Protein AF-A0AAU7LJD1-F1 (afdb_monomer_lite)

pLDDT: mean 80.73, std 20.76, range [35.19, 98.31]

Secondary structure (DSSP, 8-state):
-HHHHHHHHHHHHHHHHHHHHHHHHTT-SGGG--HHHHHHHHHHHHHHHHHHHHHHHHHHHHHHHHHHHHTTPPP--------------------------S----------

Foldseek 3Di:
DVVVVVVVVVVVVVVVVVVVVVCVLVVHPCVPPDPVRNVVSVVVNVVVVVVVVVVVLVVVLVVVQVVCVVVVHDRDPPPDPDDDDDDDDPPDPDDPDPDPPDDDDPPPDPDD

InterPro domains:
  IPR002487 Transcription factor, K-box [PF01486] (3-72)
  IPR002487 Transcription factor, K-box [PS51297] (1-92)

Radius of gyration: 28.89 Å; chains: 1; bounding box: 39×52×104 Å

Structure (mmCIF, N/CA/C/O backbone):
data_AF-A0AAU7LJD1-F1
#
_entry.id   AF-A0AAU7LJD1-F1
#
loop_
_atom_site.group_PDB
_atom_site.id
_atom_site.type_symbol
_atom_site.label_atom_id
_atom_site.label_alt_id
_atom_site.label_comp_id
_atom_site.label_asym_id
_atom_site.label_entity_id
_atom_site.label_seq_id
_atom_site.pdbx_PDB_ins_code
_atom_site.Cartn_x
_atom_site.Cartn_y
_atom_site.Cartn_z
_atom_site.occupancy
_atom_site.B_iso_or_equiv
_atom_site.auth_seq_id
_atom_site.auth_comp_id
_atom_site.auth_asym_id
_atom_site.auth_atom_id
_atom_site.pdbx_PDB_model_num
ATOM 1 N N . MET A 1 1 ? 2.914 -22.542 33.231 1.00 69.06 1 MET A N 1
ATOM 2 C CA . MET A 1 1 ? 1.746 -22.630 32.318 1.00 69.06 1 MET A CA 1
ATOM 3 C C . MET A 1 1 ? 0.963 -21.324 32.188 1.00 69.06 1 MET A C 1
ATOM 5 O O . MET A 1 1 ? 0.461 -21.083 31.104 1.00 69.06 1 MET A O 1
ATOM 9 N N . GLN A 1 2 ? 0.828 -20.497 33.231 1.00 83.88 2 GLN A N 1
ATOM 10 C CA . GLN A 1 2 ? 0.019 -19.267 33.177 1.00 83.88 2 GLN A CA 1
ATOM 11 C C . GLN A 1 2 ? 0.602 -18.179 32.256 1.00 83.88 2 GLN A C 1
ATOM 13 O O . GLN A 1 2 ? -0.106 -17.711 31.375 1.00 83.88 2 GLN A O 1
ATOM 18 N N . LEU A 1 3 ? 1.911 -17.919 32.346 1.00 88.88 3 LEU A N 1
ATOM 19 C CA . LEU A 1 3 ? 2.627 -17.001 31.446 1.00 88.88 3 LEU A CA 1
ATOM 20 C C . LEU A 1 3 ? 2.443 -17.357 29.958 1.00 88.88 3 LEU A C 1
ATOM 22 O O . LEU A 1 3 ? 2.047 -16.524 29.159 1.00 88.88 3 LEU A O 1
ATOM 26 N N . LEU A 1 4 ? 2.611 -18.636 29.601 1.00 87.75 4 LEU A N 1
ATOM 27 C CA . LEU A 1 4 ? 2.401 -19.113 28.226 1.00 87.75 4 LEU A CA 1
ATOM 28 C C . LEU A 1 4 ? 0.968 -18.865 27.722 1.00 87.75 4 LEU A C 1
ATOM 30 O O . LEU A 1 4 ? 0.767 -18.595 26.539 1.00 87.75 4 LEU A O 1
ATOM 34 N N . LYS A 1 5 ? -0.041 -18.957 28.601 1.00 88.81 5 LYS A N 1
ATOM 35 C CA . LYS A 1 5 ? -1.438 -18.649 28.250 1.00 88.81 5 LYS A CA 1
ATOM 36 C C . LYS A 1 5 ? -1.639 -17.149 28.016 1.00 88.81 5 LYS A C 1
ATOM 38 O O . LYS A 1 5 ? -2.364 -16.777 27.097 1.00 88.81 5 LYS A O 1
ATOM 43 N N . GLU A 1 6 ? -0.995 -16.304 28.816 1.00 93.06 6 GLU A N 1
ATOM 44 C CA . GLU A 1 6 ? -1.024 -14.843 28.669 1.00 93.06 6 GLU A CA 1
ATOM 45 C C . GLU A 1 6 ? -0.320 -14.391 27.383 1.00 93.06 6 GLU A C 1
ATOM 47 O O . GLU A 1 6 ? -0.890 -13.613 26.614 1.00 93.06 6 GLU A O 1
ATOM 52 N N . ASP A 1 7 ? 0.853 -14.953 27.085 1.00 94.19 7 ASP A N 1
ATOM 53 C CA . ASP A 1 7 ? 1.593 -14.699 25.844 1.00 94.19 7 ASP A CA 1
ATOM 54 C C . ASP A 1 7 ? 0.769 -15.104 24.616 1.00 94.19 7 ASP A C 1
ATOM 56 O O . ASP A 1 7 ? 0.631 -14.335 23.661 1.00 94.19 7 ASP A O 1
ATOM 60 N N . THR A 1 8 ? 0.141 -16.284 24.665 1.00 95.75 8 THR A N 1
ATOM 61 C CA . THR A 1 8 ? -0.731 -16.777 23.586 1.00 95.75 8 THR A CA 1
ATOM 62 C C . THR A 1 8 ? -1.928 -15.849 23.371 1.00 95.75 8 THR A C 1
ATOM 64 O O . THR A 1 8 ? -2.234 -15.482 22.238 1.00 95.75 8 THR A O 1
ATOM 67 N N . SER A 1 9 ? -2.583 -15.421 24.455 1.00 95.69 9 SER A N 1
ATOM 68 C CA . SER A 1 9 ? -3.706 -14.475 24.405 1.00 95.69 9 SER A CA 1
ATOM 69 C C . SER A 1 9 ? -3.291 -13.126 23.813 1.00 95.69 9 SER A C 1
ATOM 71 O O . SER A 1 9 ? -4.003 -12.544 22.995 1.00 95.69 9 SER A O 1
ATOM 73 N N . THR A 1 10 ? -2.102 -12.646 24.172 1.00 97.44 10 THR A N 1
ATOM 74 C CA . THR A 1 10 ? -1.557 -11.381 23.669 1.00 97.44 10 THR A CA 1
ATOM 75 C C . THR A 1 10 ? -1.274 -11.448 22.171 1.00 97.44 10 THR A C 1
ATOM 77 O O . THR A 1 10 ? -1.622 -10.524 21.433 1.00 97.44 10 THR A O 1
ATOM 80 N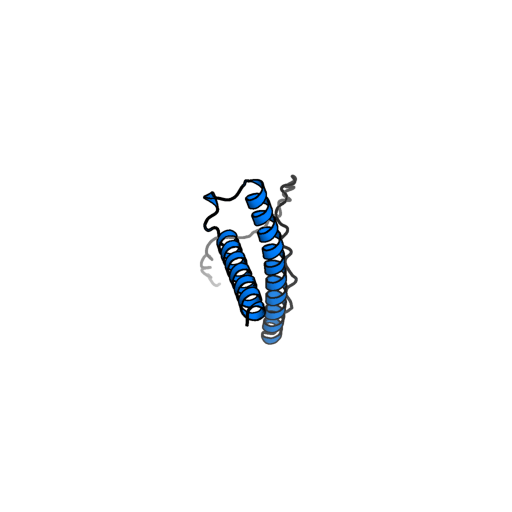 N . MET A 1 11 ? -0.687 -12.548 21.693 1.00 97.31 11 MET A N 1
ATOM 81 C CA . MET A 1 11 ? -0.446 -12.750 20.263 1.00 97.31 1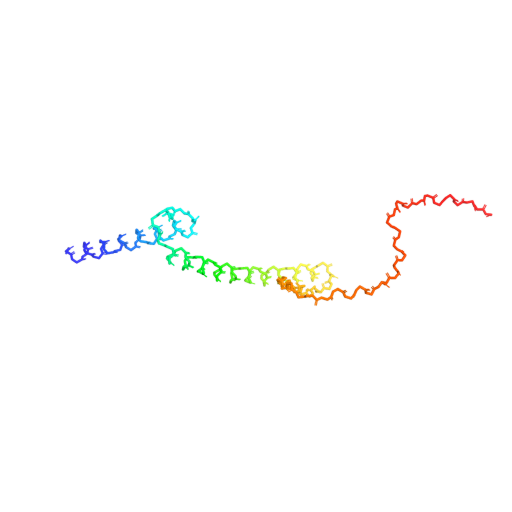1 MET A CA 1
ATOM 82 C C . MET A 1 11 ? -1.747 -12.888 19.471 1.00 97.31 11 MET A C 1
ATOM 84 O O . MET A 1 11 ? -1.865 -12.267 18.418 1.00 97.31 11 MET A O 1
ATOM 88 N N . ALA A 1 12 ? -2.742 -13.608 19.997 1.00 97.69 12 ALA A N 1
ATOM 89 C CA . ALA A 1 12 ? -4.052 -13.734 19.357 1.00 97.69 12 ALA A CA 1
ATOM 90 C C . ALA A 1 12 ? -4.724 -12.365 19.147 1.00 97.69 12 ALA A C 1
ATOM 92 O O . ALA A 1 12 ? -5.127 -12.044 18.033 1.00 97.69 12 ALA A O 1
ATOM 93 N N . LYS A 1 13 ? -4.736 -11.506 20.176 1.00 98.00 13 LYS A N 1
ATOM 94 C CA . LYS A 1 13 ? -5.271 -10.135 20.070 1.00 98.00 13 LYS A CA 1
ATOM 95 C C . LYS A 1 13 ? -4.526 -9.287 19.040 1.00 98.00 13 LYS A C 1
ATOM 97 O O . LYS A 1 13 ? -5.126 -8.465 18.354 1.00 98.00 13 LYS A O 1
ATOM 102 N N . LYS A 1 14 ? -3.204 -9.460 18.935 1.00 98.19 14 LYS A N 1
ATOM 103 C CA . LYS A 1 14 ? -2.393 -8.737 17.949 1.00 98.19 14 LYS A CA 1
ATOM 104 C C . LYS A 1 14 ? -2.727 -9.167 16.522 1.00 98.19 14 LYS A C 1
ATOM 106 O O . LYS A 1 14 ? -2.786 -8.308 15.649 1.00 98.19 14 LYS A O 1
ATOM 111 N N . ILE A 1 15 ? -2.938 -10.463 16.295 1.00 98.31 15 ILE A N 1
ATOM 112 C CA . ILE A 1 15 ? -3.368 -10.995 14.996 1.00 98.31 15 ILE A CA 1
ATOM 113 C C . ILE A 1 15 ? -4.730 -10.404 14.624 1.00 98.31 15 ILE A C 1
ATOM 115 O O . ILE A 1 15 ? -4.849 -9.793 13.568 1.00 98.31 15 ILE A O 1
ATOM 119 N N . GLU A 1 16 ? -5.702 -10.468 15.532 1.00 98.06 16 GLU A N 1
ATOM 120 C CA . GLU A 1 16 ? -7.049 -9.929 15.312 1.00 98.06 16 GLU A CA 1
ATOM 121 C C . GLU A 1 16 ? -7.029 -8.429 14.963 1.00 98.06 16 GLU A C 1
ATOM 123 O O . GLU A 1 16 ? -7.706 -7.983 14.035 1.00 98.06 16 GLU A O 1
ATOM 128 N N . LEU A 1 17 ? -6.201 -7.639 15.658 1.00 97.12 17 LEU A N 1
ATOM 129 C CA . LEU A 1 17 ? -6.033 -6.215 15.364 1.00 97.12 17 LEU A CA 1
ATOM 130 C C . LEU A 1 17 ? -5.420 -5.974 13.975 1.00 97.12 17 LEU A C 1
ATOM 132 O O . LEU A 1 17 ? -5.840 -5.052 13.269 1.00 97.12 17 LEU A O 1
ATOM 136 N N . LEU A 1 18 ? -4.424 -6.772 13.583 1.00 97.56 18 LEU A N 1
ATOM 137 C CA . LEU A 1 18 ? -3.793 -6.667 12.265 1.00 97.56 18 LEU A CA 1
ATOM 138 C C . LEU A 1 18 ? -4.786 -7.005 11.152 1.00 97.56 18 LEU A C 1
ATOM 140 O O . LEU A 1 18 ? -4.914 -6.224 10.214 1.00 97.56 18 LEU A O 1
ATOM 144 N N . GLU A 1 19 ? -5.541 -8.091 11.295 1.00 97.62 19 GLU A N 1
ATOM 145 C CA . GLU A 1 19 ? -6.580 -8.499 10.341 1.00 97.62 19 GLU A CA 1
ATOM 146 C C . GLU A 1 19 ? -7.704 -7.457 10.247 1.00 97.62 19 GLU A C 1
ATOM 148 O O . GLU A 1 19 ? -8.192 -7.141 9.162 1.00 97.62 19 GLU A O 1
ATOM 153 N N . ALA A 1 20 ? -8.104 -6.859 11.374 1.00 96.19 20 ALA A N 1
ATOM 154 C CA . ALA A 1 20 ? -9.071 -5.763 11.377 1.00 96.19 20 ALA A CA 1
ATOM 155 C C . ALA A 1 20 ? -8.545 -4.516 10.653 1.00 96.19 20 ALA A C 1
ATOM 157 O O . ALA A 1 20 ? -9.297 -3.845 9.945 1.00 96.19 20 ALA A O 1
ATOM 158 N N . THR A 1 21 ? -7.257 -4.212 10.810 1.00 95.06 21 THR A N 1
ATOM 159 C CA . THR A 1 21 ? -6.612 -3.086 10.124 1.00 95.06 21 THR A CA 1
ATOM 160 C C . THR A 1 21 ? -6.473 -3.355 8.626 1.00 95.06 21 THR A C 1
ATOM 162 O O . THR A 1 21 ? -6.700 -2.454 7.821 1.00 95.06 21 THR A O 1
ATOM 165 N N . GLU A 1 22 ? -6.145 -4.588 8.238 1.00 96.12 22 GLU A N 1
ATOM 166 C CA . GLU A 1 22 ? -6.078 -5.020 6.840 1.00 96.12 22 GLU A CA 1
ATOM 167 C C . GLU A 1 22 ? -7.434 -4.881 6.144 1.00 96.12 22 GLU A C 1
ATOM 169 O O . GLU A 1 22 ? -7.504 -4.255 5.089 1.00 96.12 22 GLU A O 1
ATOM 174 N N . ARG A 1 23 ? -8.521 -5.357 6.766 1.00 97.69 23 ARG A N 1
ATOM 175 C CA . ARG A 1 23 ? -9.887 -5.170 6.244 1.00 97.69 23 ARG A CA 1
ATOM 176 C C . ARG A 1 23 ? -10.207 -3.698 5.987 1.00 97.69 23 ARG A C 1
ATOM 178 O O . ARG A 1 23 ? -10.640 -3.352 4.893 1.00 97.69 23 ARG A O 1
ATOM 185 N N . LYS A 1 24 ? -9.901 -2.816 6.947 1.00 97.12 24 LYS A N 1
ATOM 186 C CA . LYS A 1 24 ? -10.090 -1.365 6.776 1.00 97.12 24 LYS A CA 1
ATOM 187 C C . LYS A 1 24 ? -9.278 -0.818 5.600 1.00 97.12 24 LYS A C 1
ATOM 189 O O . LYS A 1 24 ? -9.823 -0.089 4.781 1.00 97.12 24 LYS A O 1
ATOM 194 N N . LEU A 1 25 ? -8.002 -1.195 5.469 1.00 95.62 25 LEU A N 1
ATOM 195 C CA . LEU A 1 25 ? -7.147 -0.794 4.338 1.00 95.62 25 LEU A CA 1
ATOM 196 C C . LEU A 1 25 ? -7.681 -1.262 2.976 1.00 95.62 25 LEU A C 1
ATOM 198 O O . LEU A 1 25 ? -7.396 -0.616 1.969 1.00 95.62 25 LEU A O 1
ATOM 202 N N . LEU A 1 26 ? -8.436 -2.360 2.944 1.00 96.12 26 LEU A N 1
ATOM 203 C CA . LEU A 1 26 ? -9.090 -2.892 1.747 1.00 96.12 26 LEU A CA 1
ATOM 204 C C . LEU A 1 26 ? -10.463 -2.260 1.465 1.00 96.12 26 LEU A C 1
ATOM 206 O O . LEU A 1 26 ? -11.040 -2.525 0.414 1.00 96.12 26 LEU A O 1
ATOM 210 N N . GLY A 1 27 ? -10.949 -1.388 2.350 1.00 95.88 27 GLY A N 1
ATOM 211 C CA . GLY A 1 27 ? -12.226 -0.691 2.204 1.00 95.88 27 GLY A CA 1
ATOM 212 C C . GLY A 1 27 ? -13.397 -1.334 2.950 1.00 95.88 27 GLY A C 1
ATOM 213 O O . GLY A 1 27 ? -14.514 -0.834 2.845 1.00 95.88 27 GLY A O 1
ATOM 214 N N . ASP A 1 28 ? -13.162 -2.391 3.729 1.00 96.75 28 ASP A N 1
ATOM 215 C CA . ASP A 1 28 ? -14.212 -3.115 4.447 1.00 96.75 28 ASP A CA 1
ATOM 216 C C . ASP A 1 28 ? -14.427 -2.571 5.870 1.00 96.75 28 ASP A C 1
ATOM 218 O O . ASP A 1 28 ? -13.474 -2.284 6.603 1.00 96.75 28 ASP A O 1
ATOM 222 N N . GLY A 1 29 ? -15.687 -2.514 6.319 1.00 94.81 29 GLY A N 1
ATOM 223 C CA . GLY A 1 29 ? -16.042 -2.197 7.712 1.00 94.81 29 GLY A CA 1
ATOM 224 C C . GLY A 1 29 ? -15.784 -0.743 8.126 1.00 94.81 29 GLY A C 1
ATOM 225 O O . GLY A 1 29 ? -15.561 -0.460 9.311 1.00 94.81 29 GLY A O 1
ATOM 226 N N . LEU A 1 30 ? -15.772 0.173 7.156 1.00 96.25 30 LEU A N 1
ATOM 227 C CA . LEU A 1 30 ? -15.499 1.596 7.364 1.00 96.25 30 LEU A CA 1
ATOM 228 C C . LEU A 1 30 ? -16.667 2.352 8.011 1.00 96.25 30 LEU A C 1
ATOM 230 O O . LEU A 1 30 ? -16.466 3.460 8.496 1.00 96.25 30 LEU A O 1
ATOM 234 N N . GLU A 1 31 ? -17.862 1.763 8.087 1.00 96.00 31 GLU A N 1
ATOM 235 C CA . GLU A 1 31 ? -19.050 2.372 8.707 1.00 96.00 31 GLU A CA 1
ATOM 236 C C . GLU A 1 31 ? -18.831 2.689 10.194 1.00 96.00 31 GLU A C 1
ATOM 238 O O . GLU A 1 31 ? -19.477 3.572 10.752 1.00 96.00 31 GLU A O 1
ATOM 243 N N . SER A 1 32 ? -17.907 1.964 10.831 1.00 94.19 32 SER A N 1
ATOM 244 C CA . SER A 1 32 ? -17.511 2.153 12.231 1.00 94.19 32 SER A CA 1
ATOM 245 C C . SER A 1 32 ? -16.375 3.162 12.435 1.00 94.19 32 SER A C 1
ATOM 247 O O . SER A 1 32 ? -16.050 3.487 13.577 1.00 94.19 32 SER A O 1
ATOM 249 N N . CYS A 1 33 ? -15.744 3.639 11.359 1.00 95.81 33 CYS A N 1
ATOM 250 C CA . CYS A 1 33 ? -14.614 4.556 11.435 1.00 95.81 33 CYS A CA 1
ATOM 251 C C . CYS A 1 33 ? -15.075 6.004 11.600 1.00 95.81 33 CYS A C 1
ATOM 253 O O . CYS A 1 33 ? -15.991 6.483 10.934 1.00 95.81 33 CYS A O 1
ATOM 255 N N . SER A 1 34 ? -14.374 6.740 12.454 1.00 97.75 34 SER A N 1
ATOM 256 C CA . SER A 1 34 ? -14.497 8.192 12.530 1.00 97.75 34 SER A CA 1
ATOM 257 C C . SER A 1 34 ? -13.864 8.869 11.311 1.00 97.75 34 SER A C 1
ATOM 259 O O . SER A 1 34 ? -12.942 8.343 10.688 1.00 97.75 34 SER A O 1
ATOM 261 N N . ILE A 1 35 ? -14.299 10.096 11.013 1.00 97.94 35 ILE A N 1
ATOM 262 C CA . ILE A 1 35 ? -13.748 10.911 9.913 1.00 97.94 35 ILE A CA 1
ATOM 263 C C . ILE A 1 35 ? -12.221 11.053 10.023 1.00 97.94 35 ILE A C 1
ATOM 265 O O . ILE A 1 35 ? -11.512 10.990 9.022 1.00 97.94 35 ILE A O 1
ATOM 269 N N . HIS A 1 36 ? -11.705 11.211 11.244 1.00 98.19 36 HIS A N 1
ATOM 270 C CA . HIS A 1 36 ? -10.268 11.315 11.479 1.00 98.19 36 HIS A CA 1
ATOM 271 C C . HIS A 1 36 ? -9.524 10.023 11.107 1.00 98.19 36 HIS A C 1
ATOM 273 O O . HIS A 1 36 ? -8.494 10.080 10.435 1.00 98.19 36 HIS A O 1
ATOM 279 N N . GLU A 1 37 ? -10.057 8.862 11.500 1.00 96.94 37 GLU A N 1
ATOM 280 C CA . GLU A 1 37 ? -9.479 7.559 11.154 1.00 96.94 37 GLU A CA 1
ATOM 281 C C . GLU A 1 37 ? -9.520 7.300 9.644 1.00 96.94 37 GLU A C 1
ATOM 283 O O . GLU A 1 37 ? -8.531 6.825 9.088 1.00 96.94 37 GLU A O 1
ATOM 288 N N . LEU A 1 38 ? -10.621 7.652 8.970 1.00 97.69 38 LEU A N 1
ATOM 289 C CA . LEU A 1 38 ? -10.731 7.560 7.509 1.00 97.69 38 LEU A CA 1
ATOM 290 C C . LEU A 1 38 ? -9.672 8.420 6.807 1.00 97.69 38 LEU A C 1
ATOM 292 O O . LEU A 1 38 ? -8.973 7.931 5.924 1.00 97.69 38 LEU A O 1
ATOM 296 N N . HIS A 1 39 ? -9.490 9.668 7.239 1.00 98.06 39 HIS A N 1
ATOM 297 C CA . HIS A 1 39 ? -8.476 10.553 6.664 1.00 98.06 39 HIS A CA 1
ATOM 298 C C . HIS A 1 39 ? -7.043 10.043 6.912 1.00 98.06 39 HIS A C 1
ATOM 300 O O . HIS A 1 39 ? -6.168 10.127 6.048 1.00 98.06 39 HIS A O 1
ATOM 306 N N . GLN A 1 40 ? -6.777 9.465 8.088 1.00 97.50 40 GLN A N 1
ATOM 307 C CA . GLN A 1 40 ? -5.489 8.826 8.366 1.00 97.50 40 GLN A CA 1
ATOM 308 C C . GLN A 1 40 ? -5.243 7.623 7.444 1.00 97.50 40 GLN A C 1
ATOM 310 O O . GLN A 1 40 ? -4.128 7.463 6.934 1.00 97.50 40 GLN A O 1
ATOM 315 N N . LEU A 1 41 ? -6.272 6.800 7.227 1.00 97.06 41 LEU A N 1
ATOM 316 C CA . LEU A 1 41 ? -6.230 5.637 6.348 1.00 97.06 41 LEU A CA 1
ATOM 317 C C . LEU A 1 41 ? -5.929 6.040 4.899 1.00 97.06 41 LEU A C 1
ATOM 319 O O . LEU A 1 41 ? -5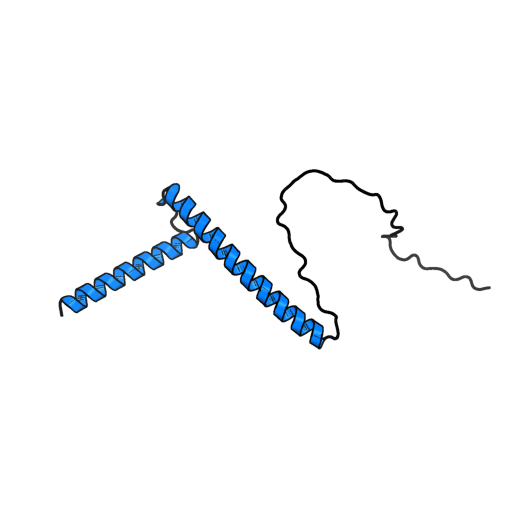.022 5.479 4.283 1.00 97.06 41 LEU A O 1
ATOM 323 N N . GLU A 1 42 ? -6.629 7.051 4.388 1.00 97.38 42 GLU A N 1
ATOM 324 C CA . GLU A 1 42 ? -6.430 7.608 3.048 1.00 97.38 42 GLU A CA 1
ATOM 325 C C . GLU A 1 42 ? -4.985 8.080 2.843 1.00 97.38 42 GLU A C 1
ATOM 327 O O . GLU A 1 42 ? -4.293 7.613 1.939 1.00 97.38 42 GLU A O 1
ATOM 332 N N . ASN A 1 43 ? -4.474 8.916 3.747 1.00 97.75 43 ASN A N 1
ATOM 333 C CA . ASN A 1 43 ? -3.100 9.418 3.696 1.00 97.75 43 ASN A CA 1
ATOM 334 C C . ASN A 1 43 ? -2.052 8.287 3.771 1.00 97.75 43 ASN A C 1
ATOM 336 O O . ASN A 1 43 ? -0.985 8.360 3.152 1.00 97.75 43 ASN A O 1
ATOM 340 N N . GLN A 1 44 ? -2.323 7.219 4.528 1.00 97.12 44 GLN A N 1
ATOM 341 C CA . GLN A 1 44 ? -1.452 6.042 4.572 1.00 97.12 44 GLN A CA 1
ATOM 342 C C . GLN A 1 44 ? -1.466 5.270 3.242 1.00 97.12 44 GLN A C 1
ATOM 344 O O . GLN A 1 44 ? -0.404 4.850 2.757 1.00 97.12 44 GLN A O 1
ATOM 349 N N . LEU A 1 45 ? -2.641 5.094 2.637 1.00 97.75 45 LEU A N 1
ATOM 350 C CA . LEU A 1 45 ? -2.801 4.447 1.336 1.00 97.75 45 LEU A CA 1
ATOM 351 C C . LEU A 1 45 ? -2.123 5.256 0.230 1.00 97.75 45 LEU A C 1
ATOM 353 O O . LEU A 1 45 ? -1.314 4.701 -0.510 1.00 97.75 45 LEU A O 1
ATOM 357 N N . GLU A 1 46 ? -2.343 6.566 0.173 1.00 98.06 46 GLU A N 1
ATOM 358 C CA . GLU A 1 46 ? -1.726 7.455 -0.811 1.00 98.06 46 GLU A CA 1
ATOM 359 C C . GLU A 1 46 ? -0.191 7.364 -0.769 1.00 98.06 46 GLU A C 1
ATOM 361 O O . GLU A 1 46 ? 0.461 7.054 -1.774 1.00 98.06 46 GLU A O 1
ATOM 366 N N . LYS A 1 47 ? 0.405 7.528 0.419 1.00 98.06 47 LYS A N 1
ATOM 367 C CA . LYS A 1 47 ? 1.864 7.454 0.605 1.00 98.06 47 LYS A CA 1
ATOM 368 C C . LYS A 1 47 ? 2.438 6.094 0.227 1.00 98.06 47 LYS A C 1
ATOM 370 O O . LYS A 1 47 ? 3.520 6.014 -0.363 1.00 98.06 47 LYS A O 1
ATOM 375 N N . SER A 1 48 ? 1.772 5.010 0.617 1.00 97.25 48 SER A N 1
ATOM 376 C CA . SER A 1 48 ? 2.254 3.654 0.336 1.00 97.25 48 SER A CA 1
ATOM 377 C C . SER A 1 48 ? 2.121 3.301 -1.147 1.00 97.25 48 SER A C 1
ATOM 379 O O . SER A 1 48 ? 3.074 2.779 -1.733 1.00 97.25 48 SER A O 1
ATOM 381 N N . LEU A 1 49 ? 1.014 3.676 -1.790 1.00 97.94 49 LEU A N 1
ATOM 382 C CA . LEU A 1 49 ? 0.806 3.514 -3.227 1.00 97.94 49 LEU A CA 1
ATOM 383 C C . LEU A 1 49 ? 1.799 4.336 -4.044 1.00 97.94 49 LEU A C 1
ATOM 385 O O . LEU A 1 49 ? 2.364 3.802 -4.999 1.00 97.94 49 LEU A O 1
ATOM 389 N N . GLY A 1 50 ? 2.089 5.577 -3.646 1.00 97.88 50 GLY A N 1
ATOM 390 C CA . GLY A 1 50 ? 3.130 6.396 -4.271 1.00 97.88 50 GLY A CA 1
ATOM 391 C C . GLY A 1 50 ? 4.488 5.686 -4.278 1.00 97.88 50 GLY A C 1
ATOM 392 O O . GLY A 1 50 ? 5.122 5.546 -5.326 1.00 97.88 50 GLY A O 1
ATOM 393 N N . LYS A 1 51 ? 4.894 5.113 -3.136 1.00 98.12 51 LYS A N 1
ATOM 394 C CA . LYS A 1 51 ? 6.132 4.315 -3.029 1.00 98.12 51 LYS A CA 1
ATOM 395 C C . LYS A 1 51 ? 6.102 3.065 -3.913 1.00 98.12 51 LYS A C 1
ATOM 397 O O . LYS A 1 51 ? 7.113 2.730 -4.531 1.00 98.12 51 LYS A O 1
ATOM 402 N N . ILE A 1 52 ? 4.973 2.356 -3.970 1.00 98.19 52 ILE A N 1
ATOM 403 C CA . ILE A 1 52 ? 4.817 1.157 -4.808 1.00 98.19 52 ILE A CA 1
ATOM 404 C C . ILE A 1 52 ? 4.934 1.521 -6.291 1.00 98.19 52 ILE A C 1
ATOM 406 O O . ILE A 1 52 ? 5.667 0.848 -7.018 1.00 98.19 52 ILE A O 1
ATOM 410 N N . ARG A 1 53 ? 4.252 2.582 -6.736 1.00 98.19 53 ARG A N 1
ATOM 411 C CA . ARG A 1 53 ? 4.291 3.065 -8.124 1.00 98.19 53 ARG A CA 1
ATOM 412 C C . ARG A 1 53 ? 5.709 3.449 -8.535 1.00 98.19 53 ARG A C 1
ATOM 414 O O . ARG A 1 53 ? 6.198 2.893 -9.511 1.00 98.19 53 ARG A O 1
ATOM 421 N N . ALA A 1 54 ? 6.406 4.255 -7.733 1.00 96.81 54 ALA A N 1
ATOM 422 C CA . ALA A 1 54 ? 7.791 4.647 -8.010 1.00 96.81 54 ALA A CA 1
ATOM 423 C C . ALA A 1 54 ? 8.730 3.432 -8.146 1.00 96.81 54 ALA A C 1
ATOM 425 O O . ALA A 1 54 ? 9.537 3.340 -9.071 1.00 96.81 54 ALA A O 1
ATOM 426 N N . ARG A 1 55 ? 8.601 2.436 -7.259 1.00 97.31 55 ARG A N 1
ATOM 427 C CA . ARG A 1 55 ? 9.394 1.196 -7.346 1.00 97.31 55 ARG A CA 1
ATOM 428 C C . ARG A 1 55 ? 9.069 0.387 -8.602 1.00 97.31 55 ARG A C 1
ATOM 430 O O . ARG A 1 55 ? 9.986 -0.149 -9.226 1.00 97.31 55 ARG A O 1
ATOM 437 N N . LYS A 1 56 ? 7.785 0.276 -8.961 1.00 97.56 56 LYS A N 1
ATOM 438 C CA . LYS A 1 56 ? 7.343 -0.420 -10.179 1.00 97.56 56 LYS A CA 1
ATOM 439 C C . LYS A 1 56 ? 7.868 0.277 -11.430 1.00 97.56 56 LYS A C 1
ATOM 441 O O . LYS A 1 56 ? 8.385 -0.404 -12.308 1.00 97.56 56 LYS A O 1
ATOM 446 N N . GLU A 1 57 ? 7.805 1.600 -11.477 1.00 95.88 57 GLU A N 1
ATOM 447 C CA . GLU A 1 57 ? 8.318 2.406 -12.582 1.00 95.88 57 GLU A CA 1
ATOM 448 C C . GLU A 1 57 ? 9.818 2.179 -12.790 1.00 95.88 57 GLU A C 1
ATOM 450 O O . GLU A 1 57 ? 10.237 1.791 -13.878 1.00 95.88 57 GLU A O 1
ATOM 455 N N . ILE A 1 58 ? 10.624 2.290 -11.728 1.00 94.44 58 ILE A N 1
ATOM 456 C CA . ILE A 1 58 ? 12.069 2.025 -11.794 1.00 94.44 58 ILE A CA 1
ATOM 457 C C . ILE A 1 58 ? 12.347 0.601 -12.294 1.00 94.44 58 ILE A C 1
ATOM 459 O O . ILE A 1 58 ? 13.255 0.389 -13.101 1.00 94.44 58 ILE A O 1
ATOM 463 N N . LYS A 1 59 ? 11.585 -0.392 -11.819 1.00 95.88 59 LYS A N 1
ATOM 464 C CA . LYS A 1 59 ? 11.748 -1.787 -12.246 1.00 95.88 59 LYS A CA 1
ATOM 465 C C . LYS A 1 59 ? 11.438 -1.956 -13.736 1.00 95.88 59 LYS A C 1
ATOM 467 O O . LYS A 1 59 ? 12.235 -2.570 -14.441 1.00 95.88 59 LYS A O 1
ATOM 472 N N . LEU A 1 60 ? 10.330 -1.389 -14.208 1.00 95.06 60 LEU A N 1
ATOM 473 C CA . LEU A 1 60 ? 9.916 -1.465 -15.609 1.00 95.06 60 LEU A CA 1
ATOM 474 C C . LEU A 1 60 ? 10.881 -0.716 -16.530 1.00 95.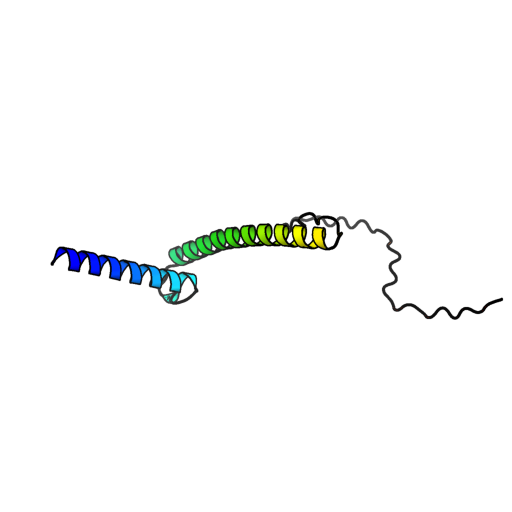06 60 LEU A C 1
ATOM 476 O O . LEU A 1 60 ? 11.205 -1.218 -17.601 1.00 95.06 60 LEU A O 1
ATOM 480 N N . LEU A 1 61 ? 11.397 0.443 -16.113 1.00 92.88 61 LEU A N 1
ATOM 481 C CA . LEU A 1 61 ? 12.423 1.177 -16.859 1.00 92.88 61 LEU A CA 1
ATOM 482 C C . LEU A 1 61 ? 13.692 0.337 -17.039 1.00 92.88 61 LEU A C 1
ATOM 484 O O . LEU A 1 61 ? 14.215 0.243 -18.148 1.00 92.88 61 LEU A O 1
ATOM 488 N N . LYS A 1 62 ? 14.159 -0.326 -15.974 1.00 93.00 62 LYS A N 1
ATOM 489 C CA . LYS A 1 62 ? 15.323 -1.225 -16.034 1.00 93.00 62 LYS A CA 1
ATOM 490 C C . LYS A 1 62 ? 15.087 -2.417 -16.961 1.00 93.00 62 LYS A C 1
ATOM 492 O O . LYS A 1 62 ? 15.968 -2.772 -17.741 1.00 93.00 62 LYS A O 1
ATOM 497 N N . GLU A 1 63 ? 13.915 -3.038 -16.875 1.00 94.81 63 GLU A N 1
ATOM 498 C CA . GLU A 1 63 ? 13.565 -4.185 -17.716 1.00 94.81 63 GLU A CA 1
ATOM 499 C C . GLU A 1 63 ? 13.454 -3.793 -19.193 1.00 94.81 63 GLU A C 1
ATOM 501 O O . GLU A 1 63 ? 14.044 -4.454 -20.048 1.00 94.81 63 GLU A O 1
ATOM 506 N N . ASN A 1 64 ? 12.802 -2.667 -19.487 1.00 92.94 64 ASN A N 1
ATOM 507 C CA . ASN A 1 64 ? 12.727 -2.123 -20.838 1.00 92.94 64 ASN A CA 1
ATOM 508 C C . ASN A 1 64 ? 14.109 -1.781 -21.396 1.00 92.94 64 ASN A C 1
ATOM 510 O O . ASN A 1 64 ? 14.401 -2.145 -22.531 1.00 92.94 64 ASN A O 1
ATOM 514 N N . ALA A 1 65 ? 14.984 -1.138 -20.615 1.00 91.38 65 ALA A N 1
ATOM 515 C CA . ALA A 1 65 ? 16.351 -0.852 -21.050 1.00 91.38 65 ALA A CA 1
ATOM 516 C C . ALA A 1 65 ? 17.095 -2.136 -21.457 1.00 91.38 65 ALA A C 1
ATOM 518 O O . ALA A 1 65 ? 17.667 -2.199 -22.543 1.00 91.38 65 ALA A O 1
ATOM 519 N N . LYS A 1 66 ? 16.990 -3.192 -20.640 1.00 93.19 66 LYS A N 1
ATOM 520 C CA . LYS A 1 66 ? 17.584 -4.506 -20.927 1.00 93.19 66 LYS A CA 1
ATOM 521 C C . LYS A 1 66 ? 17.006 -5.156 -22.187 1.00 93.19 66 LYS A C 1
ATOM 523 O O . LYS A 1 66 ? 17.735 -5.798 -22.939 1.00 93.19 66 LYS A O 1
ATOM 528 N N . LEU A 1 67 ? 15.698 -5.047 -22.416 1.00 93.88 67 LEU A N 1
ATOM 529 C CA . LEU A 1 67 ? 15.065 -5.588 -23.622 1.00 93.88 67 LEU A CA 1
ATOM 530 C C . LEU A 1 67 ? 15.480 -4.809 -24.874 1.00 93.88 67 LEU A C 1
ATOM 532 O O . LEU A 1 67 ? 15.755 -5.420 -25.901 1.00 93.88 67 LEU A O 1
ATOM 536 N N . ARG A 1 68 ? 15.578 -3.480 -24.792 1.00 91.12 68 ARG A N 1
ATOM 537 C CA . ARG A 1 68 ? 15.994 -2.636 -25.920 1.00 91.12 68 ARG A CA 1
ATOM 538 C C . ARG A 1 68 ? 17.441 -2.886 -26.323 1.00 91.12 68 ARG A C 1
ATOM 540 O O . ARG A 1 68 ? 17.696 -3.022 -27.515 1.00 91.12 68 ARG A O 1
ATOM 547 N N . GLU A 1 69 ? 18.335 -3.053 -25.350 1.00 91.62 69 GLU A N 1
ATOM 548 C CA . GLU A 1 69 ? 19.722 -3.466 -25.589 1.00 91.62 69 GLU A CA 1
ATOM 549 C C . GLU A 1 69 ? 19.783 -4.785 -26.373 1.00 91.62 69 GLU A C 1
ATOM 551 O O . GLU A 1 69 ? 20.441 -4.866 -27.408 1.00 91.62 69 GLU A O 1
ATOM 556 N N . LYS A 1 70 ? 19.019 -5.799 -25.945 1.00 94.19 70 LYS A N 1
ATOM 557 C CA . LYS A 1 70 ? 18.936 -7.090 -26.651 1.00 94.19 70 LYS A CA 1
ATOM 558 C C . LYS A 1 70 ? 18.379 -6.973 -28.068 1.00 94.19 70 LYS A C 1
ATOM 560 O O . LYS A 1 70 ? 18.770 -7.747 -28.935 1.00 94.19 70 LYS A O 1
ATOM 565 N N . SER A 1 71 ? 17.469 -6.033 -28.293 1.00 92.81 71 SER A N 1
ATOM 566 C CA . SER A 1 71 ? 16.841 -5.791 -29.593 1.00 92.81 71 SER A CA 1
ATOM 567 C C . SER A 1 71 ? 17.624 -4.812 -30.479 1.00 92.81 71 SER A C 1
ATOM 569 O O . SER A 1 71 ? 17.122 -4.431 -31.533 1.00 92.81 71 SER A O 1
ATOM 571 N N . GLY A 1 72 ? 18.818 -4.360 -30.067 1.00 90.50 72 GLY A N 1
ATOM 572 C CA . GLY A 1 72 ? 19.625 -3.391 -30.821 1.00 90.50 72 GLY A CA 1
ATOM 573 C C . GLY A 1 72 ? 19.010 -1.987 -30.904 1.00 90.50 72 GLY A C 1
ATOM 574 O O . GLY A 1 72 ? 19.380 -1.190 -31.763 1.00 90.50 72 GLY A O 1
ATOM 575 N N . MET A 1 73 ? 18.052 -1.675 -30.031 1.00 85.88 73 MET A N 1
ATOM 576 C CA . MET A 1 73 ? 17.420 -0.363 -29.935 1.00 85.88 73 MET A CA 1
ATOM 577 C C . MET A 1 73 ? 18.166 0.517 -28.923 1.00 85.88 73 MET A C 1
ATOM 579 O O . MET A 1 73 ? 18.662 0.028 -27.912 1.00 85.88 73 MET A O 1
ATOM 583 N N . GLN A 1 74 ? 18.187 1.834 -29.154 1.00 78.00 74 GLN A N 1
ATOM 584 C CA . GLN A 1 74 ? 18.727 2.810 -28.189 1.00 78.00 74 GLN A CA 1
ATOM 585 C C . GLN A 1 74 ? 18.011 2.727 -26.823 1.00 78.00 74 GLN A C 1
ATOM 587 O O . GLN A 1 74 ? 16.942 2.144 -26.760 1.00 78.00 74 GLN A O 1
ATOM 592 N N . PRO A 1 75 ? 18.512 3.294 -25.715 1.00 68.62 75 PRO A N 1
ATOM 593 C CA . PRO A 1 75 ? 17.746 3.433 -24.467 1.00 68.62 75 PRO A CA 1
ATOM 594 C C . PRO A 1 75 ? 16.641 4.497 -24.583 1.00 68.62 75 PRO A C 1
ATOM 596 O O . PRO A 1 75 ? 16.697 5.379 -25.436 1.00 68.62 75 PRO A O 1
ATOM 599 N N . MET A 1 76 ? 15.555 4.373 -23.807 1.00 68.75 76 MET A N 1
ATOM 600 C CA . MET A 1 76 ? 14.442 5.341 -23.821 1.00 68.75 76 MET A CA 1
ATOM 601 C C . MET A 1 76 ? 14.570 6.134 -22.537 1.00 68.75 76 MET A C 1
ATOM 603 O O . MET A 1 76 ? 14.637 5.528 -21.468 1.00 68.75 76 MET A O 1
ATOM 607 N N . LEU A 1 77 ? 14.641 7.459 -22.636 1.00 62.16 77 LEU A N 1
ATOM 608 C CA . LEU A 1 77 ? 14.638 8.291 -21.441 1.00 62.16 77 LEU A CA 1
ATOM 609 C C . LEU A 1 77 ? 13.271 8.174 -20.751 1.00 62.16 77 LEU A C 1
ATOM 611 O O . LEU A 1 77 ? 12.256 8.061 -21.450 1.00 62.16 77 LEU A O 1
ATOM 615 N N . PRO A 1 78 ? 13.225 8.192 -19.406 1.00 61.56 78 PRO A N 1
ATOM 616 C CA . PRO A 1 78 ? 11.966 8.243 -18.681 1.00 61.56 78 PRO A CA 1
ATOM 617 C C . PRO A 1 78 ? 11.185 9.464 -19.160 1.00 61.56 78 PRO A C 1
ATOM 619 O O . PRO A 1 78 ? 11.643 10.599 -19.023 1.00 61.56 78 PRO A O 1
ATOM 622 N N . ARG A 1 79 ? 10.020 9.241 -19.770 1.00 59.75 79 ARG A N 1
ATOM 623 C CA . ARG A 1 79 ? 9.105 10.331 -20.093 1.00 59.75 79 ARG A CA 1
ATOM 624 C C . ARG A 1 79 ? 8.467 10.720 -18.763 1.00 59.75 79 ARG A C 1
ATOM 626 O O . ARG A 1 79 ? 7.637 9.977 -18.254 1.00 59.75 79 ARG A O 1
ATOM 633 N N . CYS A 1 80 ? 8.949 11.807 -18.165 1.00 44.66 80 CYS A N 1
ATOM 634 C CA . CYS A 1 80 ? 8.422 12.334 -16.913 1.00 44.66 80 CYS A CA 1
ATOM 635 C C . CYS A 1 80 ? 6.912 12.550 -17.078 1.00 44.66 80 CYS A C 1
ATOM 637 O O . CYS A 1 80 ? 6.500 13.413 -17.850 1.00 44.66 80 CYS A O 1
ATOM 639 N N . SER A 1 81 ? 6.081 11.745 -16.417 1.00 46.62 81 SER A N 1
ATOM 640 C CA . SER A 1 81 ? 4.665 12.065 -16.277 1.00 46.62 81 SER A CA 1
ATOM 641 C C . SER A 1 81 ? 4.557 13.079 -15.147 1.00 46.62 81 SER A C 1
ATOM 643 O O . SER A 1 81 ? 4.414 12.714 -13.978 1.00 46.62 81 SER A O 1
ATOM 645 N N . THR A 1 82 ? 4.690 14.356 -15.485 1.00 38.66 82 THR A N 1
ATOM 646 C CA . THR A 1 82 ? 4.212 15.429 -14.625 1.00 38.66 82 THR A CA 1
ATOM 647 C C . THR A 1 82 ? 2.717 15.203 -14.408 1.00 38.66 82 THR A C 1
ATOM 649 O O . THR A 1 82 ? 1.914 15.192 -15.345 1.00 38.66 82 THR A O 1
ATOM 652 N N . TYR A 1 83 ? 2.345 14.944 -13.157 1.00 41.16 83 TYR A N 1
ATOM 653 C CA . TYR A 1 83 ? 0.968 15.101 -12.716 1.00 41.16 83 TYR A CA 1
ATOM 654 C C . TYR A 1 83 ? 0.536 16.515 -13.111 1.00 41.16 83 TYR A C 1
ATOM 656 O O . TYR A 1 83 ? 1.282 17.467 -12.887 1.00 41.16 83 TYR A O 1
ATOM 664 N N . HIS A 1 84 ? -0.603 16.625 -13.788 1.00 41.56 84 HIS A N 1
ATOM 665 C CA . HIS A 1 84 ? -1.151 17.898 -14.231 1.00 41.56 84 HIS A CA 1
ATOM 666 C C . HIS A 1 84 ? -1.422 18.763 -12.995 1.00 41.56 84 HIS A C 1
ATOM 668 O O . HIS A 1 84 ? -2.345 18.489 -12.234 1.00 41.56 84 HIS A O 1
ATOM 674 N N . GLN A 1 85 ? -0.585 19.774 -12.783 1.00 35.69 85 GLN A N 1
ATOM 675 C CA . GLN A 1 85 ? -1.041 21.027 -12.211 1.00 35.69 85 GLN A CA 1
ATOM 676 C C . GLN A 1 85 ? -1.511 21.848 -13.404 1.00 35.69 85 GLN A C 1
ATOM 678 O O . GLN A 1 85 ? -0.735 22.127 -14.317 1.00 35.69 85 GLN A O 1
ATOM 683 N N . GLU A 1 86 ? -2.813 22.105 -13.435 1.00 43.31 86 GLU A N 1
ATOM 684 C CA . GLU A 1 86 ? -3.391 23.156 -14.254 1.00 43.31 86 GLU A CA 1
ATOM 685 C C . GLU A 1 86 ? -2.719 24.464 -13.833 1.00 43.31 86 GLU A C 1
ATOM 687 O O . GLU A 1 86 ? -2.969 24.957 -12.741 1.00 43.31 86 GLU A O 1
ATOM 692 N N . ASP A 1 87 ? -1.825 24.972 -14.673 1.00 35.19 87 ASP A N 1
ATOM 693 C CA . ASP A 1 87 ? -1.448 26.376 -14.689 1.00 35.19 87 ASP A CA 1
ATOM 694 C C . ASP A 1 87 ? -1.465 26.819 -16.153 1.00 35.19 87 ASP A C 1
ATOM 696 O O . ASP A 1 87 ? -0.823 26.228 -17.028 1.00 35.19 87 ASP A O 1
ATOM 700 N N . ASP A 1 88 ? -2.297 27.828 -16.390 1.00 47.06 88 ASP A N 1
ATOM 701 C CA . ASP A 1 88 ? -2.488 28.562 -17.629 1.00 47.06 88 ASP A CA 1
ATOM 702 C C . ASP A 1 88 ? -1.168 28.875 -18.347 1.00 47.06 88 ASP A C 1
ATOM 704 O O . ASP A 1 88 ? -0.241 29.438 -17.769 1.00 47.06 88 ASP A O 1
ATOM 708 N N . MET A 1 89 ? -1.119 28.534 -19.635 1.00 43.22 89 MET A N 1
ATOM 709 C CA . MET A 1 89 ? -0.783 29.413 -20.766 1.00 43.22 89 MET A CA 1
ATOM 710 C C . MET A 1 89 ? -0.454 28.526 -21.970 1.00 43.22 89 MET A C 1
ATOM 712 O O . MET A 1 89 ? 0.689 28.177 -22.261 1.00 43.22 89 MET A O 1
ATOM 716 N N . ASN A 1 90 ? -1.511 28.145 -22.680 1.00 46.09 90 ASN A N 1
ATOM 717 C CA . ASN A 1 90 ? -1.423 27.645 -24.040 1.00 46.09 90 ASN A CA 1
ATOM 718 C C . ASN A 1 90 ? -0.970 28.792 -24.959 1.00 46.09 90 ASN A C 1
ATOM 720 O O . ASN A 1 90 ? -1.802 29.555 -25.445 1.00 46.09 90 ASN A O 1
ATOM 724 N N . GLU A 1 91 ? 0.331 28.913 -25.215 1.00 48.28 91 GLU A N 1
ATOM 725 C CA . GLU A 1 91 ? 0.815 29.623 -26.400 1.00 48.28 91 GLU A CA 1
ATOM 726 C C . GLU A 1 91 ? 0.987 28.594 -27.520 1.00 48.28 91 GLU A C 1
ATOM 728 O O . GLU A 1 91 ? 2.021 27.941 -27.677 1.00 48.28 91 GLU A O 1
ATOM 733 N N . SER A 1 92 ? -0.101 28.384 -28.262 1.00 48.94 92 SER A N 1
ATOM 734 C CA . SER A 1 92 ? -0.105 27.564 -29.466 1.00 48.94 92 SER A CA 1
ATOM 735 C C . SER A 1 92 ? 0.756 28.260 -30.516 1.00 48.94 92 SER A C 1
ATOM 737 O O . SER A 1 92 ? 0.299 29.168 -31.204 1.00 48.94 92 SER A O 1
ATOM 739 N N . THR A 1 93 ? 2.013 27.852 -30.650 1.00 59.12 93 THR A N 1
ATOM 740 C CA . THR A 1 93 ? 2.749 28.150 -31.879 1.00 59.12 93 THR A CA 1
ATOM 741 C C . THR A 1 93 ? 2.253 27.180 -32.943 1.00 59.12 93 THR A C 1
ATOM 743 O O . THR A 1 93 ? 2.453 25.968 -32.862 1.00 59.12 93 THR A O 1
ATOM 746 N N . GLU A 1 94 ? 1.508 27.720 -33.903 1.00 50.47 94 GLU A N 1
ATOM 747 C CA . GLU A 1 94 ? 1.028 27.003 -35.077 1.00 50.47 94 GLU A CA 1
ATOM 748 C C . GLU A 1 94 ? 2.238 26.623 -35.936 1.00 50.47 94 GLU A C 1
ATOM 750 O O . GLU A 1 94 ? 2.845 27.462 -36.600 1.00 50.47 94 GLU A O 1
ATOM 755 N N . VAL A 1 95 ? 2.646 25.356 -35.867 1.00 60.56 95 VAL A N 1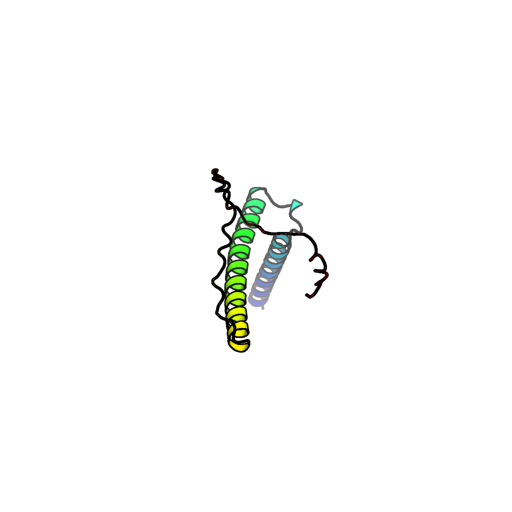
ATOM 756 C CA . VAL A 1 95 ? 3.628 24.798 -36.795 1.00 60.56 95 VAL A CA 1
ATOM 757 C C . VAL A 1 95 ? 2.839 24.147 -37.919 1.00 60.56 95 VAL A C 1
ATOM 759 O O . VAL A 1 95 ? 2.144 23.152 -37.699 1.00 60.56 95 VAL A O 1
ATOM 762 N N . GLU A 1 96 ? 2.925 24.725 -39.114 1.00 52.34 96 GLU A N 1
ATOM 763 C CA . GLU A 1 96 ? 2.320 24.184 -40.327 1.00 52.34 96 GLU A CA 1
ATOM 764 C C . GLU A 1 96 ? 2.963 22.819 -40.615 1.00 52.34 96 GLU A C 1
ATOM 766 O O . GLU A 1 96 ? 4.092 22.706 -41.093 1.00 52.34 96 GLU A O 1
ATOM 771 N N . THR A 1 97 ? 2.278 21.750 -40.212 1.00 62.59 97 THR A N 1
ATOM 772 C CA . THR A 1 97 ? 2.678 20.384 -40.534 1.00 62.59 97 THR A CA 1
ATOM 773 C C . THR A 1 97 ? 1.816 19.936 -41.700 1.00 62.59 97 THR A C 1
ATOM 775 O O . THR A 1 97 ? 0.611 19.748 -41.554 1.00 62.59 97 THR A O 1
ATOM 778 N N . GLU A 1 98 ? 2.421 19.763 -42.877 1.00 62.06 98 GLU A N 1
ATOM 779 C CA . GLU A 1 98 ? 1.774 19.122 -44.027 1.00 62.06 98 GLU A CA 1
ATOM 780 C C . GLU A 1 98 ? 1.600 17.615 -43.753 1.00 62.06 98 GLU A C 1
ATOM 782 O O . GLU A 1 98 ? 2.235 16.750 -44.361 1.00 62.06 98 GLU A O 1
ATOM 787 N N . LEU A 1 99 ? 0.768 17.282 -42.767 1.00 60.72 99 LEU A N 1
ATOM 788 C CA . LEU A 1 99 ? 0.436 15.917 -42.400 1.00 60.72 99 LEU A CA 1
ATOM 789 C C . LEU A 1 99 ? -0.893 15.540 -43.059 1.00 60.72 99 LEU A C 1
ATOM 791 O O . LEU A 1 99 ? -1.976 15.810 -42.543 1.00 60.72 9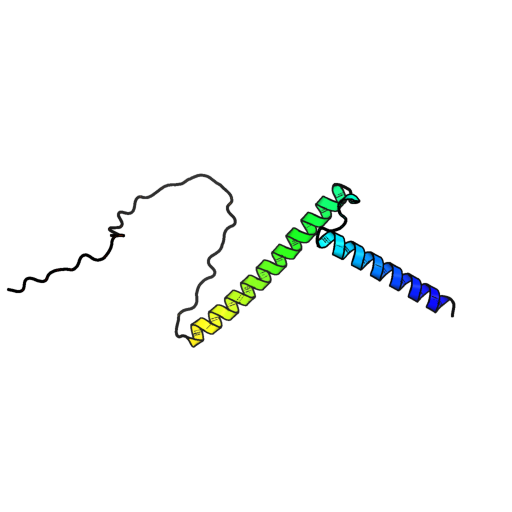9 LEU A O 1
ATOM 795 N N . PHE A 1 100 ? -0.806 14.880 -44.212 1.00 60.16 100 PHE A N 1
ATOM 796 C CA . PHE A 1 100 ? -1.963 14.285 -44.875 1.00 60.16 100 PHE A CA 1
ATOM 797 C C . PHE A 1 100 ? -2.420 13.042 -44.106 1.00 60.16 100 PHE A C 1
ATOM 799 O O . PHE A 1 100 ? -1.962 11.926 -44.352 1.00 60.16 100 PHE A O 1
ATOM 806 N N . ILE A 1 101 ? -3.348 13.225 -43.168 1.00 62.62 101 ILE A N 1
ATOM 807 C CA . ILE A 1 101 ? -4.049 12.128 -42.490 1.00 62.62 101 ILE A CA 1
ATOM 808 C C . ILE A 1 101 ? -5.239 11.698 -43.355 1.00 62.62 101 ILE A C 1
ATOM 810 O O . ILE A 1 101 ? -6.368 11.699 -42.897 1.00 62.62 101 ILE A O 1
ATOM 814 N N . TRP A 1 102 ? -5.027 11.348 -44.623 1.00 48.59 102 TRP A N 1
ATOM 815 C CA . TRP A 1 102 ? -6.003 10.533 -45.347 1.00 48.59 102 TRP A CA 1
ATOM 816 C C . TRP A 1 102 ? -5.298 9.565 -46.294 1.00 48.59 102 TRP A C 1
ATOM 818 O O . TRP A 1 102 ? -4.204 9.820 -46.790 1.00 48.59 102 TRP A O 1
ATOM 828 N N . HIS A 1 103 ? -5.937 8.408 -46.444 1.00 54.31 103 HIS A N 1
ATOM 829 C CA . HIS A 1 103 ? -5.553 7.219 -47.202 1.00 54.31 103 HIS A CA 1
ATOM 830 C C . HIS A 1 103 ? -4.639 7.500 -48.422 1.00 54.31 103 HIS A C 1
ATOM 832 O O . HIS A 1 103 ? -4.992 8.357 -49.229 1.00 54.31 103 HIS A O 1
ATOM 838 N N . PRO A 1 104 ? -3.524 6.764 -48.644 1.00 56.81 104 PRO A N 1
ATOM 839 C CA . PRO A 1 104 ? -2.657 7.010 -49.795 1.00 56.81 104 PRO A CA 1
ATOM 840 C C . PRO A 1 104 ? -3.442 6.834 -51.095 1.00 56.81 104 PRO A C 1
ATOM 842 O O . PRO A 1 104 ? -3.909 5.733 -51.410 1.00 56.81 104 PRO A O 1
ATOM 845 N N . GLU A 1 105 ? -3.603 7.917 -51.844 1.00 60.50 105 GLU A N 1
ATOM 846 C CA . GLU A 1 105 ? -4.245 7.893 -53.147 1.00 60.50 105 GLU A CA 1
ATOM 847 C C . GLU A 1 105 ? -3.344 7.118 -54.118 1.00 60.50 105 GLU A C 1
ATOM 849 O O . GLU A 1 105 ? -2.135 7.358 -54.221 1.00 60.50 105 GLU A O 1
ATOM 854 N N . ARG A 1 106 ? -3.909 6.113 -54.800 1.00 59.50 106 ARG A N 1
ATOM 855 C CA . ARG A 1 106 ? -3.166 5.300 -55.770 1.00 59.50 106 ARG A CA 1
ATOM 856 C C . ARG A 1 106 ? -2.681 6.211 -56.894 1.00 59.50 106 ARG A C 1
ATOM 858 O O . ARG A 1 106 ? -3.452 6.577 -57.776 1.00 59.50 106 ARG A O 1
ATOM 865 N N . ARG A 1 107 ? -1.390 6.545 -56.888 1.00 58.50 107 ARG A N 1
ATOM 866 C CA . ARG A 1 107 ? -0.730 7.215 -58.012 1.00 58.50 107 ARG A CA 1
ATOM 867 C C . ARG A 1 107 ? -0.827 6.307 -59.241 1.00 58.50 107 ARG A C 1
ATOM 869 O O . ARG A 1 107 ? -0.048 5.368 -59.382 1.00 58.50 107 ARG A O 1
ATOM 876 N N . ASN A 1 108 ? -1.791 6.568 -60.123 1.00 53.91 108 ASN A N 1
ATOM 877 C CA . ASN A 1 108 ? -1.792 6.010 -61.470 1.00 53.91 108 ASN A CA 1
ATOM 878 C C . ASN A 1 108 ? -0.633 6.656 -62.230 1.00 53.91 108 ASN A C 1
ATOM 880 O O . ASN A 1 108 ? -0.735 7.780 -62.717 1.00 53.91 108 ASN A O 1
ATOM 884 N N . ILE A 1 109 ? 0.491 5.947 -62.294 1.00 54.69 109 ILE A N 1
ATOM 885 C CA . ILE A 1 109 ? 1.644 6.340 -63.096 1.00 54.69 109 ILE A CA 1
ATOM 886 C C . ILE A 1 109 ? 1.225 6.209 -64.565 1.00 54.69 109 ILE A C 1
ATOM 888 O O . ILE A 1 109 ? 1.183 5.102 -65.101 1.00 54.69 109 ILE A O 1
ATOM 892 N N . LYS A 1 110 ? 0.918 7.323 -65.235 1.00 52.03 110 LYS A N 1
ATOM 893 C CA . LYS A 1 110 ? 1.019 7.367 -66.697 1.00 52.03 110 LYS A CA 1
ATOM 894 C C . LYS A 1 110 ? 2.487 7.610 -67.030 1.00 52.03 110 LYS A C 1
ATOM 896 O O . LYS A 1 110 ? 3.009 8.689 -66.768 1.00 52.03 110 LYS A O 1
ATOM 901 N N . LYS A 1 111 ? 3.152 6.567 -67.526 1.00 49.72 111 LYS A N 1
ATOM 902 C CA . LYS A 1 111 ? 4.502 6.657 -68.090 1.00 49.72 111 LYS A CA 1
ATOM 903 C C . LYS A 1 111 ? 4.452 7.444 -69.411 1.00 49.72 111 LYS A C 1
ATOM 905 O O . LYS A 1 111 ? 3.553 7.151 -70.203 1.00 49.72 111 LYS A O 1
ATOM 910 N N . PRO A 1 112 ? 5.377 8.380 -69.667 1.00 59.59 112 PRO A N 1
ATOM 911 C CA . PRO A 1 112 ? 5.900 8.591 -71.010 1.00 59.59 112 PRO A CA 1
ATOM 912 C C . PRO A 1 112 ? 6.863 7.461 -71.408 1.00 59.59 112 PRO A C 1
ATOM 914 O O . PRO A 1 112 ? 7.498 6.864 -70.502 1.00 59.59 112 PRO A O 1
#

Organism: NCBI:txid193516

Sequence (112 aa):
MQLLKEDTSTMAKKIELLEATERKLLGDGLESCSIHELHQLENQLEKSLGKIRARKEIKLLKENAKLREKSGMQPMLPRCSTYHQEDDMNESTEVETELFIWHPERRNIKKP